Protein AF-A0A455UH41-F1 (afdb_monomer_lite)

InterPro domains:
  IPR025158 Mg chelatase-related protein, C-terminal domain [PF13335] (5-74)
  IPR027417 P-loop containing nucleoside triphosphate hydrolase [G3DSA:3.40.50.300] (2-82)

pLDDT: mean 88.46, std 10.21, range [44.25, 97.31]

Organism: NCBI:txid115553

Sequence (87 aa):
MTRGALNSQLSGKALEAACDLNDEERAWLAGVLEKLKLSARAYHRVLRVALTLADLQGAPKPTQPHLIEAIGYRQLDRMLKGLNDGY

Secondary structure (DSSP, 8-state):
--SSS-GGG--THHHHHHHT--HHHHHHHHHHHHHTT--HHHHHHHHHHHHHHHHHTT-SS--HHHHHHHHHHHHHHHHHHHHHTT-

Radius of gyration: 13.43 Å; chains: 1; bounding box: 42×22×28 Å

Foldseek 3Di:
DLDPDQLVPQDDPSLCVQQPDDPVRVVVLVVVCVVVVHDPVLVSQLSSQQSVVCVVVVHSHGDPVSSVVSVVVVVVVVVVVVVVVPD

Structure (mmCIF, N/CA/C/O backbone):
data_AF-A0A455UH41-F1
#
_entry.id   AF-A0A455UH41-F1
#
loop_
_atom_site.group_PDB
_atom_site.id
_atom_site.type_symbol
_atom_site.label_atom_id
_atom_site.label_alt_id
_atom_site.label_comp_id
_atom_site.label_asym_id
_atom_site.label_entity_id
_atom_site.label_seq_id
_atom_site.pdbx_PDB_ins_code
_atom_site.Cartn_x
_atom_site.Cartn_y
_atom_site.Cartn_z
_atom_site.occupancy
_atom_site.B_iso_or_equiv
_atom_site.auth_seq_id
_atom_site.auth_comp_id
_atom_site.auth_asym_id
_atom_site.auth_atom_id
_atom_site.pdbx_PDB_model_num
ATOM 1 N N . MET A 1 1 ? -6.072 1.670 15.494 1.00 54.16 1 MET A N 1
ATOM 2 C CA . MET A 1 1 ? -6.216 0.689 14.400 1.00 54.16 1 MET A CA 1
ATOM 3 C C . MET A 1 1 ? -7.655 0.760 13.930 1.00 54.16 1 MET A C 1
ATOM 5 O O . MET A 1 1 ? -8.540 0.342 14.661 1.00 54.16 1 MET A O 1
ATOM 9 N N . THR A 1 2 ? -7.897 1.387 12.784 1.00 64.56 2 THR A N 1
ATOM 10 C CA . THR A 1 2 ? -9.232 1.558 12.176 1.00 64.56 2 THR A CA 1
ATOM 11 C C . THR A 1 2 ? -9.807 0.246 11.645 1.00 64.56 2 THR A C 1
ATOM 13 O O . THR A 1 2 ? -11.021 0.083 11.576 1.00 64.56 2 THR A O 1
ATOM 16 N N . ARG A 1 3 ? -8.943 -0.716 11.313 1.00 67.56 3 ARG A N 1
ATOM 17 C CA . ARG A 1 3 ? -9.313 -2.056 10.855 1.00 67.56 3 ARG A CA 1
ATOM 18 C C . ARG A 1 3 ? -9.039 -3.056 11.979 1.00 67.56 3 ARG A C 1
ATOM 20 O O . ARG A 1 3 ? -7.928 -3.109 12.495 1.00 67.56 3 ARG A O 1
ATOM 27 N N . GLY A 1 4 ? -10.045 -3.837 12.377 1.00 67.38 4 GLY A N 1
ATOM 28 C CA . GLY A 1 4 ? -9.985 -4.783 13.509 1.00 67.38 4 GLY A CA 1
ATOM 29 C C . GLY A 1 4 ? -9.032 -5.981 13.343 1.00 67.38 4 GLY A C 1
ATOM 30 O O . GLY A 1 4 ? -9.061 -6.891 14.166 1.00 67.38 4 GLY A O 1
ATOM 31 N N . ALA A 1 5 ? -8.202 -5.997 12.296 1.00 72.69 5 ALA A N 1
ATOM 32 C CA . ALA A 1 5 ? -7.196 -7.017 12.012 1.00 72.69 5 ALA A CA 1
ATOM 33 C C . ALA A 1 5 ? -5.860 -6.358 11.634 1.00 72.69 5 A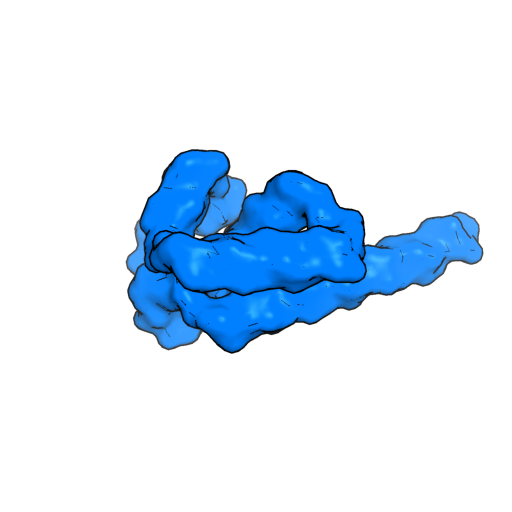LA A C 1
ATOM 35 O O . ALA A 1 5 ? -5.824 -5.229 11.144 1.00 72.69 5 ALA A O 1
ATOM 36 N N . LEU A 1 6 ? -4.747 -7.068 11.834 1.00 83.56 6 LEU A N 1
ATOM 37 C CA . LEU A 1 6 ? -3.424 -6.537 11.505 1.00 83.56 6 LEU A CA 1
ATOM 38 C C . LEU A 1 6 ? -3.209 -6.496 9.984 1.00 83.56 6 LEU A C 1
ATOM 40 O O . LEU A 1 6 ? -3.302 -7.518 9.304 1.00 83.56 6 LEU A O 1
ATOM 44 N N . ASN A 1 7 ? -2.787 -5.346 9.451 1.00 85.56 7 ASN A N 1
ATOM 45 C CA . ASN A 1 7 ? -2.451 -5.195 8.024 1.00 85.56 7 ASN A CA 1
ATOM 46 C C . ASN A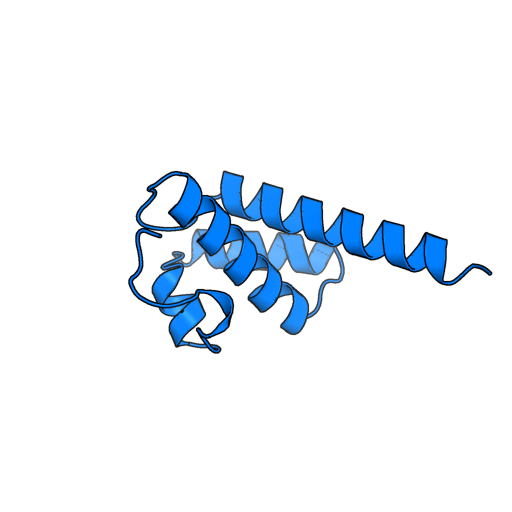 1 7 ? -1.352 -6.170 7.559 1.00 85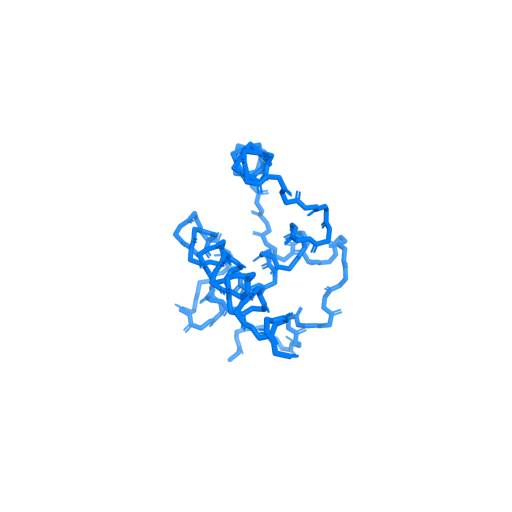.56 7 ASN A C 1
ATOM 48 O O . ASN A 1 7 ? -1.310 -6.591 6.399 1.00 85.56 7 ASN A O 1
ATOM 52 N N . SER A 1 8 ? -0.476 -6.587 8.478 1.00 84.00 8 SER A N 1
ATOM 53 C CA . SER A 1 8 ? 0.562 -7.600 8.258 1.00 84.00 8 SER A CA 1
ATOM 54 C C . SER A 1 8 ? 0.025 -9.021 8.044 1.00 84.00 8 SER A C 1
ATOM 56 O O . SER A 1 8 ? 0.796 -9.893 7.642 1.00 84.00 8 SER A O 1
ATOM 58 N N . GLN A 1 9 ? -1.270 -9.261 8.260 1.00 85.88 9 GLN A N 1
ATOM 59 C CA . GLN A 1 9 ? -1.936 -10.544 8.022 1.00 85.88 9 GLN A CA 1
ATOM 60 C C . GLN A 1 9 ? -2.702 -10.575 6.688 1.00 85.88 9 GLN A C 1
ATOM 62 O O . GLN A 1 9 ? -2.934 -11.652 6.151 1.00 85.88 9 GLN A O 1
ATOM 67 N N . LEU A 1 10 ? -3.011 -9.421 6.080 1.00 85.19 10 LEU A N 1
ATOM 68 C CA . LEU A 1 10 ? -3.721 -9.353 4.792 1.00 85.19 10 LEU A CA 1
ATOM 69 C C . LEU A 1 10 ? -2.872 -9.903 3.637 1.00 85.19 10 LEU A C 1
ATOM 71 O O . LEU A 1 10 ? -1.816 -9.345 3.342 1.00 85.19 10 LEU A O 1
ATOM 75 N N . SER A 1 11 ? -3.308 -10.972 2.969 1.00 84.31 11 SER A N 1
ATOM 76 C CA . SER A 1 11 ? -2.564 -11.600 1.866 1.00 84.31 11 SER A CA 1
ATOM 77 C C . SER A 1 11 ? -3.164 -11.301 0.491 1.00 84.31 11 SER A C 1
ATOM 79 O O . SER A 1 11 ? -4.368 -11.474 0.299 1.00 84.31 11 SER A O 1
ATOM 81 N N . GLY A 1 12 ? -2.310 -10.951 -0.480 1.00 84.56 12 GLY A N 1
ATOM 82 C CA . GLY A 1 12 ? -2.659 -10.851 -1.906 1.00 84.56 12 GLY A CA 1
ATOM 83 C C . GLY A 1 12 ? -3.936 -10.046 -2.144 1.00 84.56 12 GLY A C 1
ATOM 84 O O . GLY A 1 12 ? -4.009 -8.882 -1.762 1.00 84.56 12 GLY A O 1
ATOM 85 N N . LYS A 1 13 ? -4.971 -10.707 -2.673 1.00 88.25 13 LYS A N 1
ATOM 86 C CA . LYS A 1 13 ? -6.274 -10.099 -2.984 1.00 88.25 13 LYS A CA 1
ATOM 87 C C . LYS A 1 13 ? -6.912 -9.344 -1.815 1.00 88.25 13 LYS A C 1
ATOM 89 O O . LYS A 1 13 ? -7.525 -8.310 -2.039 1.00 88.25 13 LYS A O 1
ATOM 94 N N . ALA A 1 14 ? -6.770 -9.829 -0.579 1.00 90.81 14 ALA A N 1
ATOM 95 C CA . ALA A 1 14 ? -7.342 -9.153 0.589 1.00 90.81 14 ALA A CA 1
ATOM 96 C C . ALA A 1 14 ? -6.645 -7.814 0.875 1.00 90.81 14 ALA A C 1
ATOM 98 O O . ALA A 1 14 ? -7.286 -6.857 1.297 1.00 90.81 14 ALA A O 1
ATOM 99 N N . LEU A 1 15 ? -5.335 -7.740 0.621 1.00 92.69 15 LEU A N 1
ATOM 100 C CA . LEU A 1 15 ? -4.575 -6.499 0.729 1.00 92.69 15 LEU A CA 1
ATOM 101 C C . LEU A 1 15 ? -4.959 -5.526 -0.387 1.00 92.69 15 LEU A C 1
ATOM 103 O O . LEU A 1 15 ? -5.192 -4.355 -0.114 1.00 92.69 15 LEU A O 1
ATOM 107 N N . GLU A 1 16 ? -5.056 -6.012 -1.624 1.00 92.56 16 GLU A N 1
ATOM 108 C CA . GLU A 1 16 ? -5.454 -5.183 -2.767 1.00 92.56 16 GLU A CA 1
ATOM 109 C C . GLU A 1 16 ? -6.865 -4.613 -2.588 1.00 92.56 16 GLU A C 1
ATOM 111 O O . GLU A 1 16 ? -7.065 -3.414 -2.772 1.00 92.56 16 GLU A O 1
ATOM 116 N N . ALA A 1 17 ? -7.813 -5.439 -2.136 1.00 92.19 17 ALA A N 1
ATOM 117 C CA . ALA A 1 17 ? -9.170 -5.006 -1.816 1.00 92.19 17 ALA A CA 1
ATOM 118 C C . ALA A 1 17 ? -9.203 -3.987 -0.667 1.00 92.19 17 ALA A C 1
ATOM 120 O O . ALA A 1 17 ? -9.976 -3.039 -0.711 1.00 92.19 17 ALA A O 1
ATOM 121 N N . ALA A 1 18 ? -8.353 -4.142 0.353 1.00 92.94 18 ALA A N 1
ATOM 122 C CA . ALA A 1 18 ? -8.279 -3.183 1.455 1.00 92.94 18 ALA A CA 1
ATOM 123 C C . ALA A 1 18 ? -7.670 -1.836 1.039 1.00 92.94 18 ALA A C 1
ATOM 125 O O . ALA A 1 18 ? -8.023 -0.809 1.620 1.00 92.94 18 ALA A O 1
ATOM 126 N N . CYS A 1 19 ? -6.747 -1.838 0.071 1.00 94.44 19 CYS A N 1
ATOM 127 C CA . CYS A 1 19 ? -6.181 -0.617 -0.491 1.00 94.44 19 CYS A CA 1
ATOM 128 C C . CYS A 1 19 ? -7.146 0.096 -1.443 1.00 94.44 19 CYS A C 1
ATOM 130 O O . CYS A 1 19 ? -7.029 1.309 -1.579 1.00 94.44 19 CYS A O 1
ATOM 132 N N . ASP A 1 20 ? -8.061 -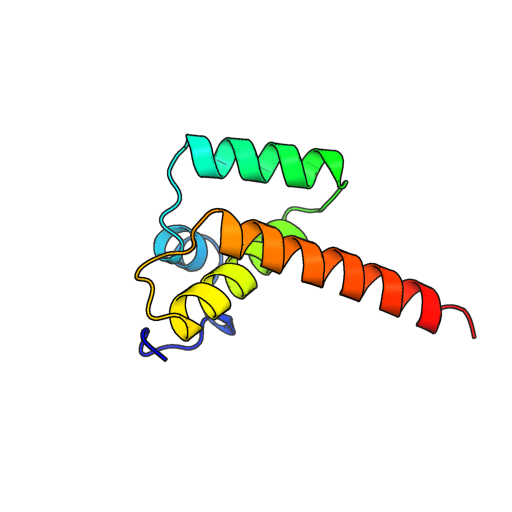0.639 -2.083 1.00 95.31 20 ASP A N 1
ATOM 133 C CA . ASP A 1 20 ? -9.121 -0.103 -2.948 1.00 95.31 20 ASP A CA 1
ATOM 134 C C . ASP A 1 20 ? -8.616 0.981 -3.922 1.00 95.31 20 ASP A C 1
ATOM 136 O O . ASP A 1 20 ? -9.166 2.081 -4.062 1.00 95.31 20 ASP A O 1
ATOM 140 N N . LEU A 1 21 ? -7.470 0.688 -4.544 1.00 94.94 21 LEU A N 1
ATOM 141 C CA . LEU A 1 21 ? -6.907 1.551 -5.575 1.00 94.94 21 LEU A CA 1
ATOM 142 C C . LEU A 1 21 ? -7.809 1.481 -6.810 1.00 94.94 21 LEU A C 1
ATOM 144 O O . LEU A 1 21 ? -8.385 0.434 -7.095 1.00 94.94 21 LEU A O 1
ATOM 148 N N . ASN A 1 22 ? -7.933 2.561 -7.565 1.00 94.44 22 ASN A N 1
ATOM 149 C CA . ASN A 1 22 ? -8.539 2.523 -8.893 1.00 94.44 22 ASN A CA 1
ATOM 150 C C . ASN A 1 22 ? -7.492 2.129 -9.959 1.00 94.44 22 ASN A C 1
ATOM 152 O O . ASN A 1 22 ? -6.320 1.893 -9.650 1.00 94.44 22 ASN A O 1
ATOM 156 N N . ASP A 1 23 ? -7.911 2.017 -11.221 1.00 93.88 23 ASP A N 1
ATOM 157 C CA . ASP A 1 23 ? -7.012 1.600 -12.305 1.00 93.88 23 ASP A CA 1
ATOM 158 C C . ASP A 1 23 ? -5.900 2.612 -12.593 1.00 93.88 23 ASP A C 1
ATOM 160 O O . ASP A 1 23 ? -4.773 2.214 -12.883 1.00 93.88 23 ASP A O 1
ATOM 164 N N . GLU A 1 24 ? -6.179 3.906 -12.440 1.00 95.44 24 GLU A N 1
ATOM 165 C CA . GLU A 1 24 ? -5.191 4.972 -12.618 1.00 95.44 24 GLU A CA 1
ATOM 166 C C . GLU A 1 24 ? -4.122 4.936 -11.514 1.00 95.44 24 GLU A C 1
ATOM 168 O O . GLU A 1 24 ? -2.925 4.949 -11.801 1.00 95.44 24 GLU A O 1
ATOM 173 N N . GLU A 1 25 ? -4.535 4.791 -10.254 1.00 95.06 25 GLU A N 1
ATOM 174 C CA . GLU A 1 25 ? -3.658 4.646 -9.089 1.00 95.06 25 GLU A CA 1
ATOM 175 C C . GLU A 1 25 ? -2.783 3.388 -9.210 1.00 95.06 25 GLU A C 1
ATOM 177 O O . GLU A 1 25 ? -1.579 3.435 -8.936 1.00 95.06 25 GLU A O 1
ATOM 182 N N . ARG A 1 26 ? -3.364 2.267 -9.668 1.00 93.62 26 ARG A N 1
ATOM 183 C CA . ARG A 1 26 ? -2.629 1.024 -9.951 1.00 93.62 26 ARG A CA 1
ATOM 184 C C . ARG A 1 26 ? -1.596 1.212 -11.057 1.00 93.62 26 ARG A C 1
ATOM 186 O O . ARG A 1 26 ? -0.448 0.808 -10.874 1.00 93.62 26 ARG A O 1
ATOM 193 N N . ALA A 1 27 ? -1.989 1.808 -12.181 1.00 94.56 27 ALA A N 1
ATOM 194 C CA . ALA A 1 27 ? -1.109 2.023 -13.326 1.00 94.56 27 ALA A CA 1
ATOM 195 C C . ALA A 1 27 ? 0.044 2.972 -12.978 1.00 94.56 27 ALA A C 1
ATOM 197 O O . ALA A 1 27 ? 1.205 2.684 -13.278 1.00 94.56 27 ALA A O 1
ATOM 198 N N . TRP A 1 28 ? -0.256 4.065 -12.272 1.00 96.31 28 TRP A N 1
ATOM 199 C CA . TRP A 1 28 ? 0.752 4.988 -11.766 1.00 96.31 28 TRP A CA 1
ATOM 200 C C . TRP A 1 28 ? 1.743 4.278 -10.839 1.00 96.31 28 TRP A C 1
ATOM 202 O O . TRP A 1 28 ? 2.956 4.366 -11.046 1.00 96.31 28 TRP A O 1
ATOM 212 N N . LEU A 1 29 ? 1.243 3.526 -9.853 1.00 94.88 29 LEU A N 1
ATOM 213 C CA . LEU A 1 29 ? 2.088 2.808 -8.902 1.00 94.88 29 LEU A CA 1
ATOM 214 C C . LEU A 1 29 ? 2.964 1.767 -9.609 1.00 94.88 29 LEU A C 1
ATOM 216 O O . LEU A 1 29 ? 4.159 1.689 -9.328 1.00 94.88 29 LEU A O 1
ATOM 220 N N . ALA A 1 30 ? 2.406 1.011 -10.556 1.00 92.06 30 ALA A N 1
ATOM 221 C CA . ALA A 1 30 ? 3.162 0.062 -11.368 1.00 92.06 30 ALA A CA 1
ATOM 222 C C . ALA A 1 30 ? 4.304 0.755 -12.131 1.00 92.06 30 ALA A C 1
ATOM 224 O O . ALA A 1 30 ? 5.447 0.306 -12.050 1.00 92.06 30 ALA A O 1
ATOM 225 N N . GLY A 1 31 ? 4.032 1.893 -12.779 1.00 95.56 31 GLY A N 1
ATOM 226 C CA . GLY A 1 31 ? 5.049 2.669 -13.494 1.00 95.56 31 GLY A CA 1
ATOM 227 C C . GLY A 1 31 ? 6.149 3.225 -12.582 1.00 95.56 31 GLY A C 1
ATOM 228 O O . GLY A 1 31 ? 7.323 3.237 -12.954 1.00 95.56 31 GLY A O 1
ATOM 229 N N . VAL A 1 32 ? 5.810 3.654 -11.362 1.00 94.69 32 VAL A N 1
ATOM 230 C CA . VAL A 1 32 ? 6.812 4.084 -10.372 1.00 94.69 32 VAL A CA 1
ATOM 231 C C . VAL A 1 32 ? 7.689 2.909 -9.936 1.00 94.69 32 VAL A C 1
ATOM 233 O O . VAL A 1 32 ? 8.914 3.030 -9.910 1.00 94.69 32 VAL A O 1
ATOM 236 N N . LEU A 1 33 ? 7.091 1.760 -9.618 1.00 91.38 33 LEU A N 1
ATOM 237 C CA . LEU A 1 33 ? 7.839 0.581 -9.179 1.00 91.38 33 LEU A CA 1
ATOM 238 C C . LEU A 1 33 ? 8.734 0.008 -10.282 1.00 91.38 33 LEU A C 1
ATOM 240 O O . LEU A 1 33 ? 9.850 -0.416 -9.980 1.00 91.38 33 LEU A O 1
ATOM 244 N N . GLU A 1 34 ? 8.289 0.046 -11.539 1.00 93.44 34 GLU A N 1
ATOM 245 C CA . GLU A 1 34 ? 9.092 -0.353 -12.697 1.00 93.44 34 GLU A CA 1
ATOM 246 C C . GLU A 1 34 ? 10.340 0.528 -12.839 1.00 93.44 34 GLU A C 1
ATOM 248 O O . GLU A 1 34 ? 11.458 0.011 -12.895 1.00 93.44 34 GLU A O 1
ATOM 253 N N . LYS A 1 35 ? 10.179 1.859 -12.781 1.00 94.25 35 LYS A N 1
ATOM 254 C CA . LYS A 1 35 ? 11.305 2.813 -12.812 1.00 94.25 35 LYS A CA 1
ATOM 255 C C . LYS A 1 35 ? 12.307 2.571 -11.680 1.00 94.25 35 LYS A C 1
ATOM 257 O O . LYS A 1 35 ? 13.510 2.743 -11.867 1.00 94.25 35 LYS A O 1
ATOM 262 N N . LEU A 1 36 ? 11.821 2.142 -10.516 1.00 90.94 36 LEU A N 1
ATOM 263 C CA . LEU A 1 36 ? 12.639 1.815 -9.345 1.00 90.94 36 LEU A CA 1
ATOM 264 C C . LEU A 1 36 ? 13.176 0.371 -9.348 1.00 90.94 36 LEU A C 1
ATOM 266 O O . LEU A 1 36 ? 13.920 -0.003 -8.436 1.00 90.94 36 LEU A O 1
ATOM 270 N N . LYS A 1 37 ? 12.833 -0.434 -10.364 1.00 92.00 37 LYS A N 1
ATOM 271 C CA . LYS A 1 37 ? 13.182 -1.859 -10.495 1.00 92.00 37 LYS A CA 1
ATOM 272 C C . LYS A 1 37 ? 12.757 -2.687 -9.274 1.00 92.00 37 LYS A C 1
ATOM 274 O O . LYS A 1 37 ? 13.493 -3.554 -8.799 1.00 92.00 37 LYS A O 1
ATOM 279 N N . LEU A 1 38 ? 11.576 -2.393 -8.733 1.00 88.81 38 LEU A N 1
ATOM 280 C CA . LEU A 1 38 ? 11.013 -3.069 -7.567 1.00 88.81 38 LEU A CA 1
ATOM 281 C C . LEU A 1 38 ? 10.171 -4.282 -7.987 1.00 88.81 38 LEU A C 1
ATOM 283 O O . LEU A 1 38 ? 9.408 -4.238 -8.945 1.00 88.81 38 LEU A O 1
ATOM 287 N N . SER A 1 39 ? 10.308 -5.389 -7.252 1.00 90.50 39 SER A N 1
ATOM 288 C CA . SER A 1 39 ? 9.609 -6.644 -7.559 1.00 90.50 39 SER A CA 1
ATOM 289 C C . SER A 1 39 ? 8.135 -6.632 -7.134 1.00 90.50 39 SER A C 1
ATOM 291 O O . SER A 1 39 ? 7.724 -5.848 -6.278 1.00 90.50 39 SER A O 1
ATOM 293 N N . ALA A 1 40 ? 7.351 -7.602 -7.613 1.00 88.44 40 ALA A N 1
ATOM 294 C CA . ALA A 1 40 ? 5.977 -7.830 -7.145 1.00 88.44 40 ALA A CA 1
ATOM 295 C C . ALA A 1 40 ? 5.877 -8.037 -5.616 1.00 88.44 40 ALA A C 1
ATOM 297 O O . ALA A 1 40 ? 4.903 -7.646 -4.974 1.00 88.44 40 ALA A O 1
ATOM 298 N N . ARG A 1 41 ? 6.915 -8.600 -4.979 1.00 89.31 41 ARG A N 1
ATOM 299 C CA . ARG A 1 41 ? 6.970 -8.684 -3.508 1.00 89.31 41 ARG A CA 1
ATOM 300 C C . ARG A 1 41 ? 7.121 -7.305 -2.872 1.00 89.31 41 ARG A C 1
ATOM 302 O O . ARG A 1 41 ? 6.529 -7.053 -1.825 1.00 89.31 41 ARG A O 1
ATOM 309 N N . ALA A 1 42 ? 7.909 -6.422 -3.483 1.00 89.44 42 ALA A N 1
ATOM 310 C CA . ALA A 1 42 ? 8.039 -5.044 -3.029 1.00 89.44 42 ALA A CA 1
ATOM 311 C C . ALA A 1 42 ? 6.722 -4.272 -3.201 1.00 89.44 42 ALA A C 1
ATOM 313 O O . ALA A 1 42 ? 6.360 -3.554 -2.274 1.00 89.44 42 ALA A O 1
ATOM 314 N N . TYR A 1 43 ? 5.969 -4.502 -4.284 1.00 92.25 43 TYR A N 1
ATOM 315 C CA . TYR A 1 43 ? 4.619 -3.950 -4.480 1.00 92.25 43 TYR A CA 1
ATOM 316 C C . TYR A 1 43 ? 3.692 -4.251 -3.294 1.00 92.25 43 TYR A C 1
ATOM 318 O O . TYR A 1 43 ? 3.236 -3.329 -2.619 1.00 92.25 43 TYR A O 1
ATOM 326 N N . HIS A 1 44 ? 3.501 -5.527 -2.937 1.00 92.81 44 HIS A N 1
ATOM 327 C CA . HIS A 1 44 ? 2.659 -5.886 -1.784 1.00 92.81 44 HIS A CA 1
ATOM 328 C C . HIS A 1 44 ? 3.171 -5.297 -0.465 1.00 92.81 44 HIS A C 1
ATOM 330 O O . HIS A 1 44 ? 2.393 -4.951 0.422 1.00 92.81 44 HIS A O 1
ATOM 336 N N . ARG A 1 45 ? 4.491 -5.165 -0.305 1.00 91.62 45 ARG A N 1
ATOM 337 C CA . ARG A 1 45 ? 5.038 -4.513 0.885 1.00 91.62 45 ARG A CA 1
ATOM 338 C C . ARG A 1 45 ? 4.751 -3.009 0.910 1.00 91.62 45 ARG A C 1
ATOM 340 O O . ARG A 1 45 ? 4.480 -2.499 1.990 1.00 91.62 45 ARG A O 1
ATOM 347 N N . VAL A 1 46 ? 4.809 -2.320 -0.231 1.00 94.62 46 VAL A N 1
ATOM 348 C CA . VAL A 1 46 ? 4.424 -0.903 -0.348 1.00 94.62 46 VAL A CA 1
ATOM 349 C C . VAL A 1 46 ? 2.954 -0.735 0.019 1.00 94.62 46 VAL A C 1
ATOM 351 O O . VAL A 1 46 ? 2.653 0.079 0.885 1.00 94.62 46 VAL A O 1
ATOM 354 N N . LEU A 1 47 ? 2.063 -1.568 -0.531 1.00 95.31 47 LEU A N 1
ATOM 355 C CA . LEU A 1 47 ? 0.636 -1.544 -0.194 1.00 95.31 47 LEU A CA 1
ATOM 356 C C . LEU A 1 47 ? 0.388 -1.708 1.310 1.00 95.31 47 LEU A C 1
ATOM 358 O O . LEU A 1 47 ? -0.371 -0.944 1.897 1.00 95.31 47 LEU A O 1
ATOM 362 N N . ARG A 1 48 ? 1.071 -2.656 1.965 1.00 94.50 48 ARG A N 1
ATOM 363 C CA . ARG A 1 48 ? 0.949 -2.858 3.420 1.00 94.50 48 ARG A CA 1
ATOM 364 C C . ARG A 1 48 ? 1.364 -1.640 4.234 1.00 94.50 48 ARG A C 1
ATOM 366 O O . ARG A 1 48 ? 0.691 -1.298 5.206 1.00 94.50 48 ARG A O 1
ATOM 373 N N . VAL A 1 49 ? 2.480 -1.014 3.868 1.00 95.38 49 VAL A N 1
ATOM 374 C CA . VAL A 1 49 ? 2.974 0.178 4.568 1.00 95.38 49 VAL A CA 1
ATOM 375 C C . VAL A 1 49 ? 2.023 1.345 4.329 1.00 95.38 49 VAL A C 1
ATOM 377 O O . VAL A 1 49 ? 1.590 1.961 5.293 1.00 95.38 49 VAL A O 1
ATOM 380 N N . ALA A 1 50 ? 1.601 1.577 3.087 1.00 96.38 50 ALA A N 1
ATOM 381 C CA . ALA A 1 50 ? 0.649 2.632 2.756 1.00 96.38 50 ALA A CA 1
ATOM 382 C C . ALA A 1 50 ? -0.705 2.450 3.462 1.00 96.38 50 ALA A C 1
ATOM 384 O O . ALA A 1 50 ? -1.273 3.422 3.949 1.00 96.38 50 ALA A O 1
ATOM 385 N N . LEU A 1 51 ? -1.196 1.212 3.587 1.00 95.12 51 LEU A N 1
ATOM 386 C CA . LEU A 1 51 ? -2.408 0.896 4.349 1.00 95.12 51 LEU A CA 1
ATOM 387 C C . LEU A 1 51 ? -2.240 1.165 5.843 1.00 95.12 51 LEU A C 1
ATOM 389 O O . LEU A 1 51 ? -3.144 1.683 6.486 1.00 95.12 51 LEU A O 1
ATOM 393 N N . THR A 1 52 ? -1.059 0.874 6.382 1.00 94.56 52 THR A N 1
ATOM 394 C CA . THR A 1 52 ? -0.735 1.191 7.776 1.00 94.56 52 THR A CA 1
ATOM 395 C C . THR A 1 52 ? -0.692 2.698 8.004 1.00 94.56 52 THR A C 1
ATOM 397 O O . THR A 1 52 ? -1.254 3.168 8.985 1.00 94.56 52 THR A O 1
ATOM 400 N N . LEU A 1 53 ? -0.089 3.462 7.090 1.00 95.12 53 LEU A N 1
ATOM 401 C CA . LEU A 1 53 ? -0.067 4.924 7.158 1.00 95.12 53 LEU A CA 1
ATOM 402 C C . LEU A 1 53 ? -1.482 5.510 7.078 1.00 95.12 53 LEU A C 1
ATOM 404 O O . LEU A 1 53 ? -1.839 6.347 7.902 1.00 95.12 53 LEU A O 1
ATOM 408 N N . ALA A 1 54 ? -2.311 5.002 6.164 1.00 95.06 54 ALA A N 1
ATOM 409 C CA . ALA A 1 54 ? -3.709 5.400 6.058 1.00 95.06 54 ALA A CA 1
ATOM 410 C C . ALA A 1 54 ? -4.481 5.126 7.356 1.00 95.06 54 ALA A C 1
ATOM 412 O O . ALA A 1 54 ? -5.168 6.013 7.856 1.00 95.06 54 ALA A O 1
ATOM 413 N N . ASP A 1 55 ? -4.314 3.942 7.952 1.00 93.56 55 ASP A N 1
ATOM 414 C CA . ASP A 1 55 ? -4.952 3.606 9.228 1.00 93.56 55 ASP A CA 1
ATOM 415 C C . ASP A 1 55 ? -4.462 4.481 10.392 1.00 93.56 55 ASP A C 1
ATOM 417 O O . ASP A 1 55 ? -5.241 4.803 11.290 1.00 93.56 55 ASP A O 1
ATOM 421 N N . LEU A 1 56 ? -3.185 4.877 10.395 1.00 93.19 56 LEU A N 1
ATOM 422 C CA . LEU A 1 56 ? -2.638 5.806 11.389 1.00 93.19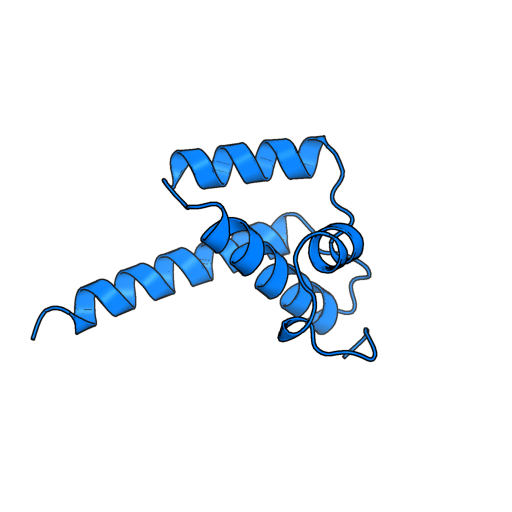 56 LEU A CA 1
ATOM 423 C C . LEU A 1 56 ? -3.227 7.214 11.241 1.00 93.19 56 LEU A C 1
ATOM 425 O O . LEU A 1 56 ? -3.421 7.895 12.244 1.00 93.19 56 LEU A O 1
ATOM 429 N N . GLN A 1 57 ? -3.547 7.628 10.015 1.00 94.06 57 GLN A N 1
ATOM 430 C CA . GLN A 1 57 ? -4.175 8.918 9.717 1.00 94.06 57 GLN A CA 1
ATOM 431 C C . GLN A 1 57 ? -5.713 8.873 9.764 1.00 94.06 57 GLN A C 1
ATOM 433 O O . GLN A 1 57 ? -6.366 9.878 9.492 1.00 94.06 57 GLN A O 1
ATOM 438 N N . GLY A 1 58 ? -6.312 7.723 10.095 1.00 91.62 58 GLY A N 1
ATOM 439 C CA . GLY A 1 58 ? -7.767 7.545 10.099 1.00 91.62 58 GLY A CA 1
ATOM 440 C C . GLY A 1 58 ? -8.405 7.590 8.704 1.00 91.62 58 GLY A C 1
ATOM 441 O O . GLY A 1 58 ? -9.613 7.784 8.586 1.00 91.62 58 GLY A O 1
ATOM 442 N N . ALA A 1 59 ? -7.613 7.419 7.643 1.00 91.94 59 ALA A N 1
ATOM 443 C CA . ALA A 1 59 ? -8.089 7.418 6.270 1.00 91.94 59 ALA A CA 1
ATOM 444 C C . ALA A 1 59 ? -8.698 6.051 5.895 1.00 91.94 59 ALA A C 1
ATOM 446 O O . ALA A 1 59 ? -8.129 4.998 6.206 1.00 91.94 59 ALA A O 1
ATOM 447 N N . PRO A 1 60 ? -9.832 6.029 5.168 1.00 90.31 60 PRO A N 1
ATOM 448 C CA . PRO A 1 60 ? -10.511 4.789 4.810 1.00 90.31 60 PRO A CA 1
ATOM 449 C C . PRO A 1 60 ? -9.729 3.971 3.786 1.00 90.31 60 PRO A C 1
ATOM 451 O O . PRO A 1 60 ? -9.902 2.763 3.742 1.00 90.31 60 PRO A O 1
ATOM 454 N N . LYS A 1 61 ? -8.851 4.580 2.986 1.00 93.62 61 LYS A N 1
ATOM 455 C CA . LYS A 1 61 ? -7.948 3.877 2.071 1.00 93.62 61 LYS A CA 1
ATOM 456 C C . LYS A 1 61 ? -6.635 4.649 1.893 1.00 93.62 61 LYS A C 1
ATOM 458 O O . LYS A 1 61 ? -6.605 5.850 2.177 1.00 93.62 61 LYS A O 1
ATOM 463 N N . PRO A 1 62 ? -5.550 3.996 1.438 1.00 96.06 62 PRO A N 1
ATOM 464 C CA . PRO A 1 62 ? -4.335 4.682 1.028 1.00 96.06 62 PRO A CA 1
ATOM 465 C C . PRO A 1 62 ? -4.616 5.742 -0.029 1.00 96.06 62 PRO A C 1
ATOM 467 O O . PRO A 1 62 ? -5.465 5.579 -0.899 1.00 96.06 62 PRO A O 1
ATOM 470 N N . THR A 1 63 ? -3.842 6.812 0.040 1.00 95.62 63 THR A N 1
ATOM 471 C CA . THR A 1 63 ? -3.842 7.892 -0.944 1.00 95.62 63 THR A CA 1
ATOM 472 C C . THR A 1 63 ? -2.474 7.918 -1.607 1.00 95.62 63 THR A C 1
ATOM 474 O O . THR A 1 63 ? -1.520 7.300 -1.120 1.00 95.62 63 THR A O 1
ATOM 477 N N . GLN A 1 64 ? -2.343 8.652 -2.706 1.00 95.12 64 GLN A N 1
ATOM 478 C CA . GLN A 1 64 ? -1.061 8.790 -3.387 1.00 95.12 64 GLN A CA 1
ATOM 479 C C . GLN A 1 64 ? 0.082 9.273 -2.459 1.00 95.12 64 GLN A C 1
ATOM 481 O O . GLN A 1 64 ? 1.150 8.662 -2.511 1.00 95.12 64 GLN A O 1
ATOM 486 N N . PRO A 1 65 ? -0.112 10.247 -1.540 1.00 96.56 65 PRO A N 1
ATOM 487 C CA . PRO A 1 65 ? 0.887 10.582 -0.518 1.00 96.56 65 PRO A CA 1
ATOM 488 C C . PRO A 1 65 ? 1.352 9.390 0.332 1.00 96.56 65 PRO A C 1
ATOM 490 O O . PRO A 1 65 ? 2.555 9.175 0.470 1.00 96.56 65 PRO A O 1
ATOM 493 N N . HIS A 1 66 ? 0.424 8.562 0.826 1.00 97.31 66 HIS A N 1
ATOM 494 C CA . HIS A 1 66 ? 0.762 7.358 1.595 1.00 97.31 66 HIS A CA 1
ATOM 495 C C . HIS A 1 66 ? 1.602 6.364 0.780 1.00 97.31 66 HIS A C 1
ATOM 497 O O . HIS A 1 66 ? 2.509 5.722 1.311 1.00 97.31 66 HIS A O 1
ATOM 503 N N . LEU A 1 67 ? 1.309 6.226 -0.519 1.00 96.62 67 LEU A N 1
ATOM 504 C CA . LEU A 1 67 ? 2.071 5.364 -1.425 1.00 96.62 67 LEU A CA 1
ATOM 505 C C . LEU A 1 67 ? 3.495 5.894 -1.635 1.00 96.62 67 LEU A C 1
ATOM 507 O O . LEU A 1 67 ? 4.446 5.114 -1.581 1.00 96.62 67 LEU A O 1
ATOM 511 N N . ILE A 1 68 ? 3.653 7.205 -1.836 1.00 96.00 68 ILE A N 1
ATOM 512 C CA . ILE A 1 68 ? 4.963 7.854 -1.997 1.00 96.00 68 ILE A CA 1
ATOM 513 C C . ILE A 1 68 ? 5.816 7.652 -0.741 1.00 96.00 68 ILE A C 1
ATOM 515 O O . ILE A 1 68 ? 6.974 7.245 -0.840 1.00 96.00 68 ILE A O 1
ATOM 519 N N . GLU A 1 69 ? 5.240 7.869 0.438 1.00 96.56 69 GLU A N 1
ATOM 520 C CA . GLU A 1 69 ? 5.927 7.687 1.718 1.00 96.56 69 GLU A CA 1
ATOM 521 C C . GLU A 1 69 ? 6.348 6.221 1.932 1.00 96.56 69 GLU A C 1
ATOM 523 O O . GLU A 1 69 ? 7.505 5.929 2.248 1.00 96.56 69 GLU A O 1
ATOM 528 N N . ALA A 1 70 ? 5.455 5.272 1.632 1.00 96.12 70 ALA A N 1
ATOM 529 C CA . ALA A 1 70 ? 5.750 3.842 1.678 1.00 96.12 70 ALA A CA 1
ATOM 530 C C . ALA A 1 70 ? 6.893 3.422 0.732 1.00 96.12 70 ALA A C 1
ATOM 532 O O . ALA A 1 70 ? 7.714 2.563 1.080 1.00 96.12 70 ALA A O 1
ATOM 533 N N . ILE A 1 71 ? 6.969 4.020 -0.460 1.00 95.12 71 ILE A N 1
ATOM 534 C CA . ILE A 1 71 ? 8.074 3.819 -1.408 1.00 95.12 71 ILE A CA 1
ATOM 535 C C . ILE A 1 71 ? 9.374 4.420 -0.858 1.00 95.12 71 ILE A C 1
ATOM 537 O O . ILE A 1 71 ? 10.423 3.776 -0.937 1.00 95.12 71 ILE A O 1
ATOM 541 N N . GLY A 1 72 ? 9.317 5.610 -0.255 1.00 93.19 72 GLY A N 1
ATOM 542 C CA . GLY A 1 72 ? 10.464 6.254 0.390 1.00 93.19 72 GLY A CA 1
ATOM 543 C C . GLY A 1 72 ? 11.090 5.371 1.470 1.00 93.19 72 GLY A C 1
ATOM 544 O O . GLY A 1 72 ? 12.294 5.107 1.436 1.00 93.19 72 GLY A O 1
ATOM 545 N N . TYR A 1 73 ? 10.269 4.799 2.354 1.00 90.94 73 TYR A N 1
ATOM 546 C CA . TYR A 1 73 ? 10.743 3.850 3.367 1.00 90.94 73 TYR A CA 1
ATOM 547 C C . TYR A 1 73 ? 11.401 2.603 2.767 1.00 90.94 73 TYR A C 1
ATOM 549 O O . TYR A 1 73 ? 12.358 2.073 3.329 1.00 90.94 73 TYR A O 1
ATOM 557 N N . ARG A 1 74 ? 10.928 2.126 1.609 1.00 86.44 74 ARG A N 1
ATOM 558 C CA . ARG A 1 74 ? 11.529 0.983 0.900 1.00 86.44 74 ARG A CA 1
ATOM 559 C C . ARG A 1 74 ? 12.908 1.298 0.342 1.00 86.44 74 ARG A C 1
ATOM 561 O O . ARG A 1 74 ? 13.802 0.459 0.443 1.00 86.44 74 ARG A O 1
ATOM 568 N N . GLN A 1 75 ? 13.066 2.473 -0.254 1.00 87.44 75 GLN A N 1
ATOM 569 C CA . GLN A 1 75 ? 14.355 2.921 -0.769 1.00 87.44 75 GLN A CA 1
ATOM 570 C C . GLN A 1 75 ? 15.354 3.090 0.379 1.00 87.44 75 GLN A C 1
ATOM 572 O O . GLN A 1 75 ? 16.475 2.595 0.278 1.00 87.44 75 GLN A O 1
ATOM 577 N N . LEU A 1 76 ? 14.913 3.668 1.500 1.00 86.06 76 LEU A N 1
ATOM 578 C CA . LEU A 1 76 ? 15.725 3.791 2.708 1.00 86.06 76 LEU A CA 1
ATOM 579 C C . LEU A 1 76 ? 16.135 2.420 3.279 1.00 86.06 76 LEU A C 1
ATOM 581 O O . LEU A 1 76 ? 17.316 2.200 3.516 1.00 86.06 76 LEU A O 1
ATOM 585 N N . ASP A 1 77 ? 15.203 1.468 3.426 1.00 85.38 77 ASP A N 1
ATOM 586 C CA . ASP A 1 77 ? 15.489 0.090 3.885 1.00 85.38 77 ASP A CA 1
ATOM 587 C C . ASP A 1 77 ? 16.524 -0.613 2.991 1.00 85.38 77 ASP A C 1
ATOM 589 O O . ASP A 1 77 ? 17.407 -1.318 3.477 1.00 85.38 77 ASP A O 1
ATOM 593 N N . ARG A 1 78 ? 16.450 -0.403 1.672 1.00 83.75 78 ARG A N 1
ATOM 594 C CA . ARG A 1 78 ? 17.424 -0.951 0.721 1.00 83.75 78 ARG A CA 1
ATOM 595 C C . ARG A 1 78 ? 18.800 -0.295 0.863 1.00 83.75 78 ARG A C 1
ATOM 597 O O . ARG A 1 78 ? 19.800 -1.004 0.802 1.00 83.75 78 ARG A O 1
ATOM 604 N N . MET A 1 79 ? 18.854 1.025 1.046 1.00 84.75 79 MET A N 1
ATOM 605 C CA . MET A 1 79 ? 20.109 1.749 1.277 1.00 84.75 79 MET A CA 1
ATOM 606 C C . MET A 1 79 ? 20.774 1.313 2.586 1.00 84.75 79 MET A C 1
ATOM 6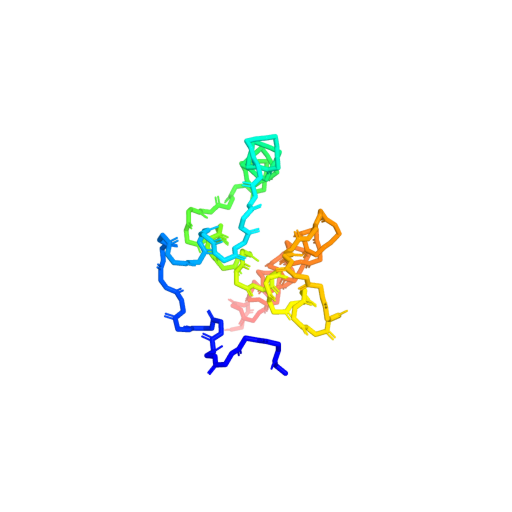08 O O . MET A 1 79 ? 21.970 1.041 2.595 1.00 84.75 79 MET A O 1
ATOM 612 N N . LEU A 1 80 ? 19.996 1.184 3.664 1.00 81.75 80 LEU A N 1
ATOM 613 C CA . LEU A 1 80 ? 20.494 0.744 4.969 1.00 81.75 80 LEU A CA 1
ATOM 614 C C . LEU A 1 80 ? 21.043 -0.687 4.925 1.00 81.75 80 LEU A C 1
ATOM 616 O O . LEU A 1 80 ? 22.082 -0.949 5.517 1.00 81.75 80 LEU A O 1
ATOM 620 N N . LYS A 1 81 ? 20.402 -1.602 4.187 1.00 80.75 81 LYS A N 1
ATOM 621 C CA . LYS A 1 81 ? 20.931 -2.964 3.986 1.00 80.75 81 LYS A CA 1
ATOM 622 C C . LYS A 1 81 ? 22.248 -2.967 3.225 1.00 80.75 81 LYS A C 1
ATOM 624 O O . LYS A 1 81 ? 23.203 -3.565 3.695 1.00 80.75 81 LYS A O 1
ATOM 629 N N . GLY A 1 82 ? 22.328 -2.213 2.128 1.00 78.06 82 GLY A N 1
ATOM 630 C CA . GLY A 1 82 ? 23.573 -2.086 1.367 1.00 78.06 82 GLY A CA 1
ATOM 631 C C . GLY A 1 82 ? 24.735 -1.493 2.173 1.00 78.06 82 GLY A C 1
ATOM 632 O O . GLY A 1 82 ? 25.882 -1.801 1.878 1.00 78.06 82 GLY A O 1
ATOM 633 N N . LEU A 1 83 ? 24.451 -0.678 3.196 1.00 75.56 83 LEU A N 1
ATOM 634 C CA . LEU A 1 83 ? 25.465 -0.194 4.136 1.00 75.56 83 LEU A CA 1
ATOM 635 C C . LEU A 1 83 ? 25.904 -1.282 5.132 1.00 75.56 83 LEU A C 1
ATOM 637 O O . LEU A 1 83 ? 27.071 -1.339 5.501 1.00 75.56 83 LEU A O 1
ATOM 641 N N . ASN A 1 84 ? 24.975 -2.136 5.563 1.00 68.56 84 ASN A N 1
ATOM 642 C CA . ASN A 1 84 ? 25.224 -3.181 6.557 1.00 68.56 84 ASN A CA 1
ATOM 643 C C . ASN A 1 84 ? 25.882 -4.440 5.965 1.00 68.56 84 ASN A C 1
ATOM 645 O O . ASN A 1 84 ? 26.553 -5.162 6.691 1.00 68.56 84 ASN A O 1
ATOM 649 N N . ASP A 1 85 ? 25.713 -4.680 4.663 1.00 65.81 85 ASP A N 1
ATOM 650 C CA . ASP A 1 85 ? 26.343 -5.780 3.915 1.00 65.81 85 ASP A CA 1
ATOM 651 C C . ASP A 1 85 ? 27.814 -5.472 3.524 1.00 65.81 85 ASP A C 1
ATOM 653 O O . ASP A 1 85 ? 28.443 -6.240 2.797 1.00 65.81 85 ASP A O 1
ATOM 657 N N . GLY A 1 86 ? 28.354 -4.327 3.968 1.00 58.72 86 GLY A N 1
ATOM 658 C CA . GLY A 1 86 ? 29.708 -3.835 3.679 1.00 58.72 86 GLY A CA 1
ATOM 659 C C . GLY A 1 86 ? 30.764 -4.079 4.769 1.00 58.72 86 GLY A C 1
ATOM 660 O O . GLY A 1 86 ? 31.813 -3.436 4.712 1.00 58.72 86 GLY A O 1
ATOM 661 N N . TYR A 1 87 ? 30.504 -4.963 5.740 1.00 44.25 87 TYR A N 1
ATOM 662 C CA . TYR A 1 87 ? 31.442 -5.380 6.796 1.00 44.25 87 TYR A CA 1
ATOM 663 C C . TYR A 1 87 ? 31.612 -6.899 6.840 1.00 44.25 87 TYR A C 1
ATOM 665 O O . TYR A 1 87 ? 30.579 -7.605 6.815 1.00 44.25 87 TYR A O 1
#